Protein AF-A0A317ITI0-F1 (afdb_monomer_lite)

Foldseek 3Di:
DDPDPDDPVQPDPDDDDPVLVQLLVQLVHDCVVPNRPPVSSVVSNVSSVVSVVQLVVQLVVQLVVCVVPPVDPVPSNVRSNVRSVD

Sequence (86 aa):
MTDRNISLSQRENYTPSQFTEFLWWLSTAEKELITDCVVDRNRYRIIGFSVLATWIFASLTWTYFFSTFVDSAFLYLPLGLFMGFV

Radius of gyration: 19.94 Å; chains: 1; bounding box: 49×20×61 Å

Secondary structure (DSSP, 8-state):
-------GGG-S-----HHHHHHHHHTT--HHHHSS-HHHHHHHHHHHHHHHHHHHHHHHHHHHHHHTT---HHHHHHHHHHHHT-

Structure (mmCIF, N/CA/C/O backbone):
data_AF-A0A317ITI0-F1
#
_entry.id   AF-A0A317ITI0-F1
#
loop_
_atom_site.group_PDB
_atom_site.id
_atom_site.type_symbol
_atom_site.label_atom_id
_atom_site.label_alt_id
_atom_site.label_comp_id
_atom_site.label_asym_id
_atom_site.label_entity_id
_atom_site.label_seq_id
_atom_site.pdbx_PDB_ins_code
_atom_site.Cartn_x
_atom_site.Cartn_y
_atom_site.Cartn_z
_atom_site.occupancy
_atom_site.B_iso_or_equiv
_atom_site.auth_seq_id
_atom_site.auth_comp_id
_atom_site.auth_asym_id
_atom_site.auth_atom_id
_atom_site.pdbx_PDB_model_num
ATOM 1 N N . MET A 1 1 ? -31.724 2.601 41.713 1.00 43.75 1 MET A N 1
ATOM 2 C CA . MET A 1 1 ? -31.307 2.812 40.312 1.00 43.75 1 MET A CA 1
ATOM 3 C C . MET A 1 1 ? -29.817 3.074 40.342 1.00 43.75 1 MET A C 1
ATOM 5 O O . MET A 1 1 ? -29.408 4.038 40.966 1.00 43.75 1 MET A O 1
ATOM 9 N N . THR A 1 2 ? -29.005 2.157 39.821 1.00 46.56 2 THR A N 1
ATOM 10 C CA . THR A 1 2 ? -27.545 2.309 39.818 1.00 46.56 2 THR A CA 1
ATOM 11 C C . THR A 1 2 ? -27.173 3.095 38.570 1.00 46.56 2 THR A C 1
ATOM 13 O O . THR A 1 2 ? -27.155 2.525 37.479 1.00 46.56 2 THR A O 1
ATOM 16 N N . ASP A 1 3 ? -26.938 4.398 38.718 1.00 55.94 3 ASP A N 1
ATOM 17 C CA . ASP A 1 3 ? -26.426 5.252 37.647 1.00 55.94 3 ASP A CA 1
ATOM 18 C C . ASP A 1 3 ? -25.040 4.753 37.226 1.00 55.94 3 ASP A C 1
ATOM 20 O O . ASP A 1 3 ? -24.017 5.021 37.860 1.00 55.94 3 ASP A O 1
ATOM 24 N N . ARG A 1 4 ? -25.006 3.948 36.160 1.00 57.75 4 ARG A N 1
ATOM 25 C CA . ARG A 1 4 ? -23.761 3.564 35.501 1.00 57.75 4 ARG A CA 1
ATOM 26 C C . ARG A 1 4 ? -23.214 4.822 34.833 1.00 57.75 4 ARG A C 1
ATOM 28 O O . ARG A 1 4 ? -23.737 5.249 33.806 1.00 57.75 4 ARG A O 1
ATOM 35 N N . ASN A 1 5 ? -22.175 5.403 35.430 1.00 63.09 5 ASN A N 1
ATOM 36 C CA . ASN A 1 5 ? -21.358 6.466 34.847 1.00 63.09 5 ASN A CA 1
ATOM 37 C C . ASN A 1 5 ? -20.635 5.937 33.598 1.00 63.09 5 ASN A C 1
ATOM 39 O O . ASN A 1 5 ? -19.456 5.599 33.635 1.00 63.09 5 ASN A O 1
ATOM 43 N N . ILE A 1 6 ? -21.367 5.810 32.495 1.00 62.47 6 ILE A N 1
ATOM 44 C CA . ILE A 1 6 ? -20.789 5.597 31.172 1.00 62.47 6 ILE A CA 1
ATOM 45 C C . ILE A 1 6 ? -20.223 6.932 30.692 1.00 62.47 6 ILE A C 1
ATOM 47 O O . ILE A 1 6 ? -20.914 7.953 30.715 1.00 62.47 6 ILE A O 1
ATOM 51 N N . SER A 1 7 ? -18.948 6.939 30.313 1.00 57.25 7 SER A N 1
ATOM 52 C CA . SER A 1 7 ? -18.280 8.131 29.796 1.00 57.25 7 SER A CA 1
ATOM 53 C C . SER A 1 7 ? -19.013 8.641 28.550 1.00 57.25 7 SER A C 1
ATOM 55 O O . SER A 1 7 ? -19.456 7.865 27.702 1.00 57.25 7 SER A O 1
ATOM 57 N N . LEU A 1 8 ? -19.153 9.965 28.423 1.00 57.59 8 LEU A N 1
ATOM 58 C CA . LEU A 1 8 ? -19.813 10.601 27.271 1.00 57.59 8 LEU A CA 1
ATOM 59 C C . LEU A 1 8 ? -19.176 10.194 25.929 1.00 57.59 8 LEU A C 1
ATOM 61 O O . LEU A 1 8 ? -19.871 10.130 24.921 1.00 57.59 8 LEU A O 1
ATOM 65 N N . SER A 1 9 ? -17.885 9.846 25.931 1.00 56.03 9 SER A N 1
ATOM 66 C CA . SER A 1 9 ? -17.142 9.360 24.763 1.00 56.03 9 SER A CA 1
ATOM 67 C C . SER A 1 9 ? -17.562 7.969 24.269 1.00 56.03 9 SER A C 1
ATOM 69 O O . SER A 1 9 ? -17.253 7.622 23.133 1.00 56.03 9 SER A O 1
ATOM 71 N N . GLN A 1 10 ? -18.263 7.181 25.091 1.00 55.16 10 GLN A N 1
ATOM 72 C CA . GLN A 1 10 ? -18.750 5.840 24.747 1.00 55.16 10 GLN A CA 1
ATOM 73 C C . GLN A 1 10 ? -20.175 5.858 24.161 1.00 55.16 10 GLN A C 1
ATOM 75 O O . GLN A 1 10 ? -20.684 4.825 23.742 1.00 55.16 10 GLN A O 1
ATOM 80 N N . ARG A 1 11 ? -20.840 7.025 24.127 1.00 53.84 11 ARG A N 1
ATOM 81 C CA . ARG A 1 11 ? -22.214 7.192 23.611 1.00 53.84 11 ARG A CA 1
ATOM 82 C C . ARG A 1 11 ? -22.301 7.584 22.134 1.00 53.84 11 ARG A C 1
ATOM 84 O O . ARG A 1 11 ? -23.410 7.676 21.611 1.00 53.84 11 ARG A O 1
ATOM 91 N N . GLU A 1 12 ? -21.183 7.827 21.455 1.00 58.09 12 GLU A N 1
ATOM 92 C CA . GLU A 1 12 ? -21.220 8.049 20.011 1.00 58.09 12 GLU A CA 1
ATOM 93 C C . GLU A 1 12 ? -21.392 6.712 19.290 1.00 58.09 12 GLU A C 1
ATOM 95 O O . GLU A 1 12 ? -20.531 5.839 19.376 1.00 58.09 12 GLU A O 1
ATOM 100 N N . ASN A 1 13 ? -22.494 6.565 18.549 1.00 61.56 13 ASN A N 1
ATOM 101 C CA . ASN A 1 13 ? -22.632 5.517 17.541 1.00 61.56 13 ASN A CA 1
ATOM 102 C C . ASN A 1 13 ? -21.569 5.760 16.458 1.00 61.56 13 ASN A C 1
ATOM 104 O O . ASN A 1 13 ? -21.798 6.504 15.502 1.00 61.56 13 ASN A O 1
ATOM 108 N N . TYR A 1 14 ? -20.377 5.197 16.650 1.00 70.06 14 TYR A N 1
ATOM 109 C CA . TYR A 1 14 ? -19.269 5.350 15.722 1.00 70.06 14 TYR A CA 1
ATOM 110 C C . TYR A 1 14 ? -19.514 4.475 14.497 1.00 70.06 14 TYR A C 1
ATOM 112 O O . TYR A 1 14 ? -19.515 3.250 14.580 1.00 70.06 14 TYR A O 1
ATOM 120 N N . THR A 1 15 ? -19.714 5.115 13.350 1.00 77.56 15 THR A N 1
ATOM 121 C CA . THR A 1 15 ? -19.787 4.435 12.057 1.00 77.56 15 THR A CA 1
ATOM 122 C C . THR A 1 15 ? -18.428 4.582 11.367 1.00 77.56 15 THR A C 1
ATOM 124 O O . THR A 1 15 ? -18.049 5.696 10.989 1.00 77.56 15 THR A O 1
ATOM 127 N N . PRO A 1 16 ? -17.625 3.505 11.259 1.00 79.12 16 PRO A N 1
ATOM 128 C CA . PRO A 1 16 ? -16.334 3.586 10.593 1.00 79.12 16 PRO A CA 1
ATOM 129 C C . PRO A 1 16 ? -16.513 3.884 9.099 1.00 79.12 16 PRO A C 1
ATOM 131 O O . PRO A 1 16 ? -17.414 3.378 8.437 1.00 79.12 16 PRO A O 1
ATOM 134 N N . SER A 1 17 ? -15.624 4.717 8.556 1.00 88.25 17 SER A N 1
ATOM 135 C CA . SER A 1 17 ? -15.503 4.909 7.107 1.00 88.25 17 SER A CA 1
ATOM 136 C C . SER A 1 17 ? -14.815 3.699 6.470 1.00 88.25 17 SER A C 1
ATOM 138 O O . SER A 1 17 ? -13.929 3.109 7.088 1.00 88.25 17 SER A O 1
ATOM 140 N N . GLN A 1 18 ? -15.136 3.390 5.209 1.00 88.50 18 GLN A N 1
ATOM 141 C CA . GLN A 1 18 ? -14.513 2.300 4.439 1.00 88.50 18 GLN A CA 1
ATOM 142 C C . GLN A 1 18 ? -12.977 2.374 4.437 1.00 88.50 18 GLN A C 1
ATOM 144 O O . GLN A 1 18 ? -12.296 1.357 4.520 1.00 88.50 18 GLN A O 1
ATOM 149 N N . PHE A 1 19 ? -12.409 3.585 4.397 1.00 88.31 19 PHE A N 1
ATOM 150 C CA . PHE A 1 19 ? -10.956 3.759 4.462 1.00 88.31 19 PHE A CA 1
ATOM 151 C C . PHE A 1 19 ? -10.389 3.425 5.848 1.00 88.31 19 PHE A C 1
ATOM 153 O O . PHE A 1 19 ? -9.302 2.865 5.961 1.00 88.31 19 PHE A O 1
ATOM 160 N N . THR A 1 20 ? -11.128 3.734 6.914 1.00 89.06 20 THR A N 1
ATOM 161 C CA . THR A 1 20 ? -10.744 3.354 8.277 1.00 89.06 20 THR A CA 1
ATOM 162 C C . THR A 1 20 ? -10.789 1.837 8.446 1.00 89.06 20 THR A C 1
ATOM 164 O O . THR A 1 20 ? -9.849 1.276 9.001 1.00 89.06 20 THR A O 1
ATOM 167 N N . GLU A 1 21 ? -11.821 1.169 7.923 1.00 89.38 21 GLU A N 1
ATOM 168 C CA . GLU A 1 21 ? -11.907 -0.298 7.926 1.00 89.38 21 GLU A CA 1
ATOM 169 C C . GLU A 1 21 ? -10.752 -0.937 7.149 1.00 89.38 21 GLU A C 1
ATOM 171 O O . GLU A 1 21 ? -10.157 -1.905 7.619 1.00 89.38 21 GLU A O 1
ATOM 176 N N . PHE A 1 22 ? -10.372 -0.361 6.006 1.00 91.81 22 PHE A N 1
ATOM 177 C CA . PHE A 1 22 ? -9.202 -0.800 5.248 1.00 91.81 22 PHE A CA 1
ATOM 178 C C . PHE A 1 22 ? -7.898 -0.657 6.048 1.00 91.81 22 PHE A C 1
ATOM 180 O O . PHE A 1 22 ? -7.092 -1.584 6.079 1.00 91.81 22 PHE A O 1
ATOM 187 N N . LEU A 1 23 ? -7.688 0.468 6.738 1.00 91.12 23 LEU A N 1
ATOM 188 C CA . LEU A 1 23 ? -6.506 0.655 7.589 1.00 91.12 23 LEU A CA 1
ATOM 189 C C . LEU A 1 23 ? -6.495 -0.313 8.777 1.00 91.12 23 LEU A C 1
ATOM 191 O O . LEU A 1 23 ? -5.436 -0.832 9.129 1.00 91.12 23 LEU A O 1
ATOM 195 N N . TRP A 1 24 ? -7.653 -0.586 9.379 1.00 91.31 24 TRP A N 1
ATOM 196 C CA . TRP A 1 24 ? -7.774 -1.599 10.427 1.00 91.31 24 TRP A CA 1
ATOM 197 C C . TRP A 1 24 ? -7.427 -2.987 9.902 1.00 91.31 24 TRP A C 1
ATOM 199 O O . TRP A 1 24 ? -6.609 -3.669 10.519 1.00 91.31 24 TRP A O 1
ATOM 209 N N . TRP A 1 25 ? -7.945 -3.356 8.731 1.00 92.06 25 TRP A N 1
ATOM 210 C CA . TRP A 1 25 ? -7.601 -4.603 8.052 1.00 92.06 25 TRP A CA 1
ATOM 211 C C . TRP A 1 25 ? -6.094 -4.715 7.790 1.00 92.06 25 TRP A C 1
ATOM 213 O O . TRP A 1 25 ? -5.489 -5.731 8.124 1.00 92.06 25 TRP A O 1
ATOM 223 N N . LEU A 1 26 ? -5.465 -3.644 7.299 1.00 91.62 26 LEU A N 1
ATOM 224 C CA . LEU A 1 26 ? -4.023 -3.600 7.047 1.00 91.62 26 LEU A CA 1
ATOM 225 C C . LEU A 1 26 ? -3.195 -3.759 8.333 1.00 91.62 26 LEU A C 1
ATOM 227 O O . LEU A 1 26 ? -2.100 -4.312 8.316 1.00 91.62 26 LEU A O 1
ATOM 231 N N . SER A 1 27 ? -3.728 -3.289 9.461 1.00 91.81 27 SER A N 1
ATOM 232 C CA . SER A 1 27 ? -3.137 -3.472 10.790 1.00 91.81 27 SER A CA 1
ATOM 233 C C . SER A 1 27 ? -3.525 -4.789 11.471 1.00 91.81 27 SER A C 1
ATOM 235 O O . SER A 1 27 ? -3.220 -4.965 12.651 1.00 91.81 27 SER A O 1
ATOM 237 N N . THR A 1 28 ? -4.199 -5.706 10.766 1.00 91.06 28 THR A N 1
ATOM 238 C CA . THR A 1 28 ? -4.719 -6.985 11.293 1.00 91.06 28 THR A CA 1
ATOM 239 C C . THR A 1 28 ? -5.673 -6.823 12.482 1.00 91.06 28 THR A C 1
ATOM 241 O O . THR A 1 28 ? -5.756 -7.679 13.357 1.00 91.06 28 THR A O 1
ATOM 244 N N . ALA A 1 29 ? -6.386 -5.698 12.540 1.00 89.50 29 ALA A N 1
ATOM 245 C CA . ALA A 1 29 ? -7.280 -5.374 13.640 1.00 89.50 29 ALA A CA 1
ATOM 246 C C . ALA A 1 29 ? -8.693 -5.915 13.386 1.00 89.50 29 ALA A C 1
ATOM 248 O O . ALA A 1 29 ? -9.263 -5.725 12.309 1.00 89.50 29 ALA A O 1
ATOM 249 N N . GLU A 1 30 ? -9.286 -6.551 14.395 1.00 85.56 30 GLU A N 1
ATOM 250 C CA . GLU A 1 30 ? -10.660 -7.045 14.323 1.00 85.56 30 GLU A CA 1
ATOM 251 C C . GLU A 1 30 ? -11.654 -5.915 14.609 1.00 85.56 30 GLU A C 1
ATOM 253 O O . GLU A 1 30 ? -11.728 -5.393 15.723 1.00 85.56 30 GLU A O 1
ATOM 258 N N . LYS A 1 31 ? -12.447 -5.549 13.594 1.00 83.12 31 LYS A N 1
ATOM 259 C CA . LYS A 1 31 ? -13.428 -4.449 13.655 1.00 83.12 31 LYS A CA 1
ATOM 260 C C . LYS A 1 31 ? -14.395 -4.561 14.842 1.00 83.12 31 LYS A C 1
ATOM 262 O O . LYS A 1 31 ? -14.735 -3.551 15.450 1.00 83.12 31 LYS A O 1
ATOM 267 N N . GLU A 1 32 ? -14.810 -5.779 15.180 1.00 80.31 32 GLU A N 1
ATOM 268 C CA . GLU A 1 32 ? -15.783 -6.067 16.241 1.00 80.31 32 GLU A CA 1
ATOM 269 C C . GLU A 1 32 ? -15.225 -5.741 17.630 1.00 80.31 32 GLU A C 1
ATOM 271 O O . GLU A 1 32 ? -15.973 -5.319 18.504 1.00 80.31 32 GLU A O 1
ATOM 276 N N . LEU A 1 33 ? -13.906 -5.852 17.816 1.00 79.88 33 LEU A N 1
ATOM 277 C CA . LEU A 1 33 ? -13.246 -5.585 19.095 1.00 79.88 33 LEU A CA 1
ATOM 278 C C . LEU A 1 33 ? -12.912 -4.101 19.291 1.00 79.88 33 LEU A C 1
ATOM 280 O O . LEU A 1 33 ? -12.923 -3.596 20.411 1.00 79.88 33 LEU A O 1
ATOM 284 N N . ILE A 1 34 ? -12.593 -3.393 18.207 1.00 83.25 34 ILE A N 1
ATOM 285 C CA . ILE A 1 34 ? -12.052 -2.024 18.263 1.00 83.25 34 ILE A CA 1
ATOM 286 C C . ILE A 1 34 ? -13.101 -0.930 18.043 1.00 83.25 34 ILE A C 1
ATOM 288 O O . ILE A 1 34 ? -12.810 0.236 18.304 1.00 83.25 34 ILE A O 1
ATOM 292 N N . THR A 1 35 ? -14.311 -1.271 17.588 1.00 77.94 35 THR A N 1
ATOM 293 C CA . THR A 1 35 ? -15.381 -0.287 17.328 1.00 77.94 35 THR A CA 1
ATOM 294 C C . THR A 1 35 ? -15.799 0.450 18.604 1.00 77.94 35 THR A C 1
ATOM 296 O O . THR A 1 35 ? -15.933 1.678 18.595 1.00 77.94 35 THR A O 1
ATOM 299 N N . ASP A 1 36 ? -15.902 -0.272 19.720 1.00 77.88 36 ASP A N 1
ATOM 300 C CA . ASP A 1 36 ? -16.381 0.275 20.992 1.00 77.88 36 ASP A CA 1
ATOM 301 C C . ASP A 1 36 ? -15.296 1.044 21.770 1.00 77.88 36 ASP A C 1
ATOM 303 O O . ASP A 1 36 ? -15.604 1.853 22.649 1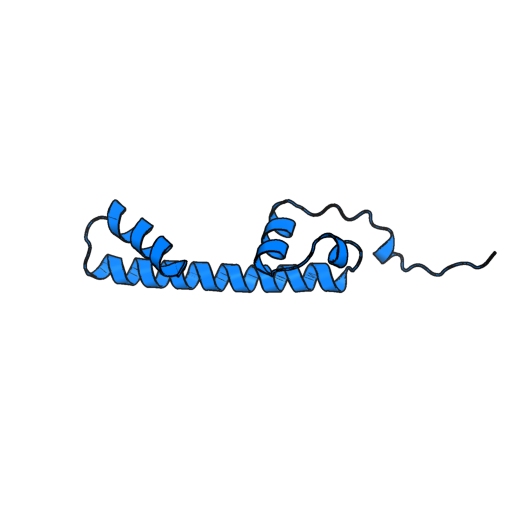.00 77.88 36 ASP A O 1
ATOM 307 N N . CYS A 1 37 ? -14.012 0.848 21.434 1.00 80.31 37 CYS A N 1
ATOM 308 C CA . CYS A 1 37 ? -12.886 1.468 22.132 1.00 80.31 37 CYS A CA 1
ATOM 309 C C . CYS A 1 37 ? -12.266 2.627 21.334 1.00 80.31 37 CYS A C 1
ATOM 311 O O . CYS A 1 37 ? -11.586 2.442 20.324 1.00 80.31 37 CYS A O 1
ATOM 313 N N . VAL A 1 38 ? -12.436 3.853 21.846 1.00 76.69 38 VAL A N 1
ATOM 314 C CA . VAL A 1 38 ? -11.931 5.101 21.235 1.00 76.69 38 VAL A CA 1
ATOM 315 C C . VAL A 1 38 ? -10.410 5.127 21.075 1.00 76.69 38 VAL A C 1
ATOM 317 O O . VAL A 1 38 ? -9.885 5.671 20.100 1.00 76.69 38 VAL A O 1
ATOM 320 N N . VAL A 1 39 ? -9.693 4.570 22.046 1.00 80.56 39 VAL A N 1
ATOM 321 C CA . VAL A 1 39 ? -8.228 4.589 22.060 1.00 80.56 39 VAL A CA 1
ATOM 322 C C . VAL A 1 39 ? -7.683 3.588 21.045 1.00 80.56 39 VAL A C 1
ATOM 324 O O . VAL A 1 39 ? -6.824 3.941 20.233 1.00 80.56 39 VAL A O 1
ATOM 327 N N . ASP A 1 40 ? -8.233 2.373 21.029 1.00 83.81 40 ASP A N 1
ATOM 328 C CA . ASP A 1 40 ? -7.758 1.308 20.149 1.00 83.81 40 ASP A CA 1
ATOM 329 C C . ASP A 1 40 ? -8.050 1.616 18.682 1.00 83.81 40 ASP A C 1
ATOM 331 O O . ASP A 1 40 ? -7.144 1.522 17.853 1.00 83.81 40 ASP A O 1
ATOM 335 N N . ARG A 1 41 ? -9.246 2.116 18.342 1.00 82.38 41 ARG A N 1
ATOM 336 C CA . ARG A 1 41 ? -9.579 2.472 16.951 1.00 82.38 41 ARG A CA 1
ATOM 337 C C . ARG A 1 41 ? -8.609 3.470 16.316 1.00 82.38 41 ARG A C 1
ATOM 339 O O . ARG A 1 41 ? -8.257 3.338 15.141 1.00 82.38 41 ARG A O 1
ATOM 346 N N . ASN A 1 42 ? -8.158 4.461 17.089 1.00 87.31 42 ASN A N 1
ATOM 347 C CA . ASN A 1 42 ? -7.210 5.473 16.625 1.00 87.31 42 ASN A CA 1
ATOM 348 C C . ASN A 1 42 ? -5.803 4.887 16.498 1.00 87.31 42 ASN A C 1
ATOM 350 O O . ASN A 1 42 ? -5.114 5.146 15.513 1.00 87.31 42 ASN A O 1
ATOM 354 N N . ARG A 1 43 ? -5.393 4.054 17.457 1.00 88.56 43 ARG A N 1
ATOM 355 C CA . ARG A 1 43 ? -4.102 3.366 17.431 1.00 88.56 43 ARG A CA 1
ATOM 356 C C . ARG A 1 43 ? -3.980 2.434 16.225 1.00 88.56 43 ARG A C 1
ATOM 358 O O . ARG A 1 43 ? -3.002 2.537 15.491 1.00 88.56 43 ARG A O 1
ATOM 365 N N . TYR A 1 44 ? -4.971 1.582 15.972 1.00 89.69 44 TYR A N 1
ATOM 366 C CA . TYR A 1 44 ? -4.959 0.674 14.820 1.00 89.69 44 TYR A CA 1
ATOM 367 C C . TYR A 1 44 ? -5.013 1.423 13.486 1.00 89.69 44 TYR A C 1
ATOM 369 O O . TYR A 1 44 ? -4.352 1.026 12.531 1.00 89.69 44 TYR A O 1
ATOM 377 N N . ARG A 1 45 ? -5.684 2.580 13.430 1.00 88.94 45 ARG A N 1
ATOM 378 C CA . ARG A 1 45 ? -5.632 3.461 12.256 1.00 88.94 45 ARG A CA 1
ATOM 379 C C . ARG A 1 45 ? -4.218 3.996 11.984 1.00 88.94 45 ARG A 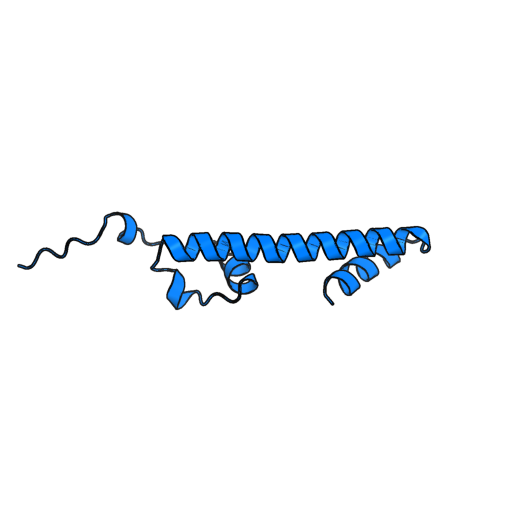C 1
ATOM 381 O O . ARG A 1 45 ? -3.804 4.035 10.828 1.00 88.94 45 ARG A O 1
ATOM 388 N N . ILE A 1 46 ? -3.474 4.394 13.020 1.00 91.81 46 ILE A N 1
ATOM 389 C CA . ILE A 1 46 ? -2.079 4.856 12.887 1.00 91.81 46 ILE A CA 1
ATOM 390 C C . ILE A 1 46 ? -1.172 3.706 12.435 1.00 91.81 46 ILE A C 1
ATOM 392 O O . ILE A 1 46 ? -0.357 3.890 11.532 1.00 91.81 46 ILE A O 1
ATOM 396 N N . ILE A 1 47 ? -1.341 2.513 13.014 1.00 94.31 47 ILE A N 1
ATOM 397 C CA . ILE A 1 47 ? -0.580 1.319 12.620 1.00 94.31 47 ILE A CA 1
ATOM 398 C C . ILE A 1 47 ? -0.857 0.977 11.152 1.00 94.31 47 ILE A C 1
ATOM 400 O O . ILE A 1 47 ? 0.087 0.829 10.380 1.00 94.31 47 ILE A O 1
ATOM 404 N N . GLY A 1 48 ? -2.123 0.944 10.732 1.00 93.38 48 GLY A N 1
ATOM 405 C CA . GLY A 1 48 ? -2.488 0.733 9.331 1.00 93.38 48 GLY A CA 1
ATOM 406 C C . GLY A 1 48 ? -1.843 1.769 8.410 1.00 93.38 48 GLY A C 1
ATOM 407 O O . GLY A 1 48 ? -1.295 1.430 7.369 1.00 93.38 48 GLY A O 1
ATOM 408 N N . PHE A 1 49 ? -1.802 3.038 8.818 1.00 95.25 49 PHE A N 1
ATOM 409 C CA . PHE A 1 49 ? -1.126 4.064 8.026 1.00 95.25 49 PHE A CA 1
ATOM 410 C C . PHE A 1 49 ? 0.383 3.810 7.898 1.00 95.25 49 PHE A C 1
ATOM 412 O O . PHE A 1 49 ? 0.948 4.000 6.825 1.00 95.25 49 PHE A O 1
ATOM 419 N N . SER A 1 50 ? 1.035 3.339 8.964 1.00 95.19 50 SER A N 1
ATOM 420 C CA . SER A 1 50 ? 2.464 3.005 8.931 1.00 95.19 50 SER A CA 1
ATOM 421 C C . SER A 1 50 ? 2.778 1.829 8.000 1.00 95.19 50 SER A C 1
ATOM 423 O O . SER A 1 50 ? 3.737 1.901 7.235 1.00 95.19 50 SER A O 1
ATOM 425 N N . VAL A 1 51 ? 1.943 0.785 7.991 1.00 94.94 51 VAL A N 1
ATOM 426 C CA . VAL A 1 51 ? 2.110 -0.371 7.094 1.00 94.94 51 VAL A CA 1
ATOM 427 C C . VAL A 1 51 ? 1.909 0.055 5.638 1.00 94.94 51 VAL A C 1
ATOM 429 O O . VAL A 1 51 ? 2.716 -0.292 4.777 1.00 94.94 51 VAL A O 1
ATOM 432 N N . LEU A 1 52 ? 0.899 0.887 5.369 1.00 94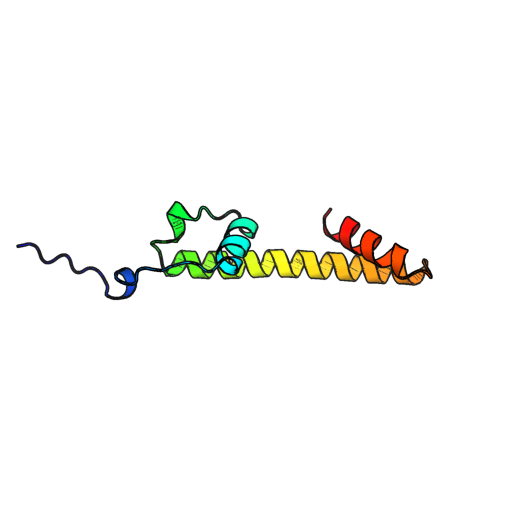.81 52 LEU A N 1
ATOM 433 C CA . LEU A 1 52 ? 0.647 1.440 4.038 1.00 94.81 52 LEU A CA 1
ATOM 434 C C . LEU A 1 52 ? 1.808 2.314 3.555 1.00 94.81 52 LEU A C 1
ATOM 436 O O . LEU A 1 52 ? 2.232 2.196 2.408 1.00 94.81 52 LEU A O 1
ATOM 440 N N . ALA A 1 53 ? 2.342 3.171 4.427 1.00 95.44 53 ALA A N 1
ATOM 441 C CA . ALA A 1 53 ? 3.478 4.026 4.10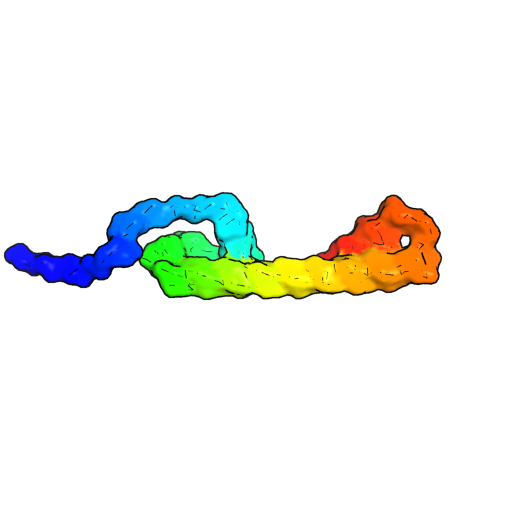4 1.00 95.44 53 ALA A CA 1
ATOM 442 C C . ALA A 1 53 ? 4.727 3.201 3.761 1.00 95.44 53 ALA A C 1
ATOM 444 O O . ALA A 1 53 ? 5.393 3.495 2.769 1.00 95.44 53 ALA A O 1
ATOM 445 N N . THR A 1 54 ? 5.011 2.145 4.528 1.00 95.12 54 THR A N 1
ATOM 446 C CA . THR A 1 54 ? 6.121 1.223 4.249 1.00 95.12 54 THR A CA 1
ATOM 447 C C . THR A 1 54 ? 5.950 0.535 2.896 1.00 95.12 54 THR A C 1
ATOM 449 O O . THR A 1 54 ? 6.890 0.511 2.105 1.00 95.12 54 THR A O 1
ATOM 452 N N . TRP A 1 55 ? 4.748 0.040 2.590 1.00 95.06 55 TRP A N 1
ATOM 453 C CA . TRP A 1 55 ? 4.456 -0.593 1.302 1.00 95.06 55 TRP A CA 1
ATOM 454 C C . TRP A 1 55 ? 4.615 0.376 0.116 1.00 95.06 55 TRP A C 1
ATOM 456 O O . TRP A 1 55 ? 5.243 0.036 -0.890 1.00 95.06 55 TRP A O 1
ATOM 466 N N . ILE A 1 56 ? 4.114 1.612 0.240 1.00 95.94 56 ILE A N 1
ATOM 467 C CA . ILE A 1 56 ? 4.296 2.654 -0.784 1.00 95.94 56 ILE A CA 1
ATOM 468 C C . ILE A 1 56 ? 5.781 2.956 -0.974 1.00 95.94 56 ILE A C 1
ATOM 470 O O . ILE A 1 56 ? 6.259 3.021 -2.104 1.00 95.94 56 ILE A O 1
ATOM 474 N N . PHE A 1 57 ? 6.524 3.128 0.117 1.00 96.38 57 PHE A N 1
ATOM 475 C CA . PHE A 1 57 ? 7.949 3.431 0.059 1.00 96.38 57 PHE A CA 1
ATOM 476 C C . PHE A 1 57 ? 8.752 2.312 -0.621 1.00 96.38 57 PHE A C 1
ATOM 478 O O . PHE A 1 57 ? 9.595 2.591 -1.478 1.00 96.38 57 PHE A O 1
ATOM 485 N N . ALA A 1 58 ? 8.458 1.052 -0.294 1.00 95.81 58 ALA A N 1
ATOM 486 C CA . ALA A 1 58 ? 9.063 -0.107 -0.943 1.00 95.81 58 ALA A CA 1
ATOM 487 C C . ALA A 1 58 ? 8.743 -0.132 -2.447 1.00 95.81 58 ALA A C 1
ATOM 489 O O . ALA A 1 58 ? 9.652 -0.234 -3.272 1.00 95.81 58 ALA A O 1
ATOM 490 N N . SER A 1 59 ? 7.472 0.063 -2.810 1.00 96.12 59 SER A N 1
ATOM 491 C CA . SER A 1 59 ? 7.019 0.110 -4.207 1.00 96.12 59 SER A CA 1
ATOM 492 C C . SER A 1 59 ? 7.700 1.226 -5.002 1.00 96.12 59 SER A C 1
ATOM 494 O O . SER A 1 59 ? 8.138 1.009 -6.132 1.00 96.12 59 SER A O 1
ATOM 496 N N . LEU A 1 60 ? 7.847 2.419 -4.417 1.00 95.62 60 LEU A N 1
ATOM 497 C CA . LEU A 1 60 ? 8.535 3.549 -5.047 1.00 95.62 60 LEU A CA 1
ATOM 498 C C . LEU A 1 60 ? 10.030 3.281 -5.230 1.00 95.62 60 LEU A C 1
ATOM 500 O O . LEU A 1 60 ? 10.577 3.586 -6.287 1.00 95.62 60 LEU A O 1
ATOM 504 N N . THR A 1 61 ? 10.679 2.679 -4.234 1.00 96.25 61 THR A N 1
ATOM 505 C CA . THR A 1 61 ? 12.105 2.333 -4.300 1.00 96.25 61 THR A CA 1
ATOM 506 C C . THR A 1 61 ? 12.372 1.322 -5.413 1.00 96.25 61 THR A C 1
ATOM 508 O O . THR A 1 61 ? 13.273 1.526 -6.227 1.00 96.25 61 THR A O 1
ATOM 511 N N . TRP A 1 62 ? 11.552 0.275 -5.515 1.00 95.69 62 TRP A N 1
ATOM 512 C CA . TRP A 1 62 ? 11.655 -0.703 -6.597 1.00 95.69 62 TRP A CA 1
ATOM 513 C C . TRP A 1 62 ? 11.324 -0.108 -7.964 1.00 95.69 62 TRP A C 1
ATOM 515 O O . TRP A 1 62 ? 12.030 -0.372 -8.933 1.00 95.69 62 TRP A O 1
ATOM 525 N N . THR A 1 63 ? 10.302 0.744 -8.049 1.00 96.00 63 THR A N 1
ATOM 526 C CA . THR A 1 63 ? 9.972 1.472 -9.285 1.00 96.00 63 THR A CA 1
ATOM 527 C C . THR A 1 63 ? 11.157 2.315 -9.757 1.00 96.00 63 THR A C 1
ATOM 529 O O . THR A 1 63 ? 11.524 2.260 -10.931 1.00 96.00 63 THR A O 1
ATOM 532 N N . TYR A 1 64 ? 11.794 3.055 -8.844 1.00 95.12 64 TYR A N 1
ATOM 533 C CA . TYR A 1 64 ? 12.996 3.830 -9.144 1.00 95.12 64 TYR A CA 1
ATOM 534 C C . TYR A 1 64 ? 14.145 2.926 -9.598 1.00 95.12 64 TYR A C 1
ATOM 536 O O . TYR A 1 64 ? 14.760 3.204 -10.625 1.00 95.12 64 TYR A O 1
ATOM 544 N N . PHE A 1 65 ? 14.389 1.811 -8.906 1.00 94.69 65 PHE A N 1
A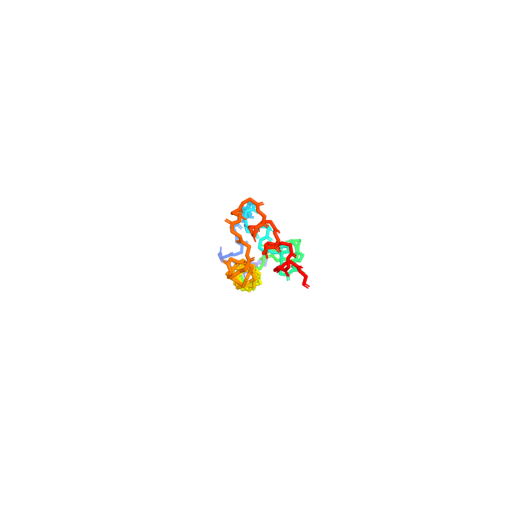TOM 545 C CA . PHE A 1 65 ? 15.399 0.832 -9.303 1.00 94.69 65 PHE A CA 1
ATOM 546 C C . PHE A 1 65 ? 15.185 0.351 -10.745 1.00 94.69 65 PHE A C 1
ATOM 548 O O . PHE A 1 65 ? 16.089 0.489 -11.565 1.00 94.69 65 PHE A O 1
ATOM 555 N N . PHE A 1 66 ? 13.983 -0.111 -11.101 1.00 93.94 66 PHE A N 1
ATOM 556 C CA . PHE A 1 66 ? 13.684 -0.561 -12.465 1.00 93.94 66 PHE A CA 1
ATOM 557 C C . PHE A 1 66 ? 13.792 0.555 -13.508 1.00 93.94 66 PHE A C 1
ATOM 559 O O . PHE A 1 66 ? 14.242 0.297 -14.624 1.00 93.94 66 PHE A O 1
ATOM 566 N N . SER A 1 67 ? 13.454 1.796 -13.148 1.00 95.06 67 SER A N 1
ATOM 567 C CA . SER A 1 67 ? 13.590 2.942 -14.055 1.00 95.06 67 SER A CA 1
ATOM 568 C C . SER A 1 67 ? 15.038 3.228 -14.480 1.00 95.06 67 SER A C 1
ATOM 570 O O . SER A 1 67 ? 15.249 3.922 -15.468 1.00 95.06 67 SER A O 1
ATOM 572 N N . THR A 1 68 ? 16.043 2.680 -13.782 1.00 95.88 68 THR A N 1
ATOM 573 C CA . THR A 1 68 ? 17.460 2.878 -14.143 1.00 95.88 68 THR A CA 1
ATOM 574 C C . THR A 1 68 ? 17.947 2.004 -15.302 1.00 95.88 68 THR A C 1
ATOM 576 O O . THR A 1 68 ? 18.972 2.323 -15.899 1.00 95.88 68 THR A O 1
ATOM 579 N N . PHE A 1 69 ? 17.245 0.916 -15.636 1.00 94.94 69 PHE A N 1
ATOM 580 C CA . PHE A 1 69 ? 17.654 -0.015 -16.701 1.00 94.94 69 PHE A CA 1
ATOM 581 C C . PHE A 1 69 ? 16.496 -0.509 -17.589 1.00 94.94 69 PHE A C 1
ATOM 583 O O . PHE A 1 69 ? 16.716 -1.331 -18.478 1.00 94.94 69 PHE A O 1
ATOM 590 N N . VAL A 1 70 ? 15.268 -0.017 -17.381 1.00 94.31 70 VAL A N 1
ATOM 591 C CA . VAL A 1 70 ? 14.094 -0.286 -18.226 1.00 94.31 70 VAL A CA 1
ATOM 592 C C . VAL A 1 70 ? 13.517 1.038 -18.729 1.00 94.31 70 VAL A C 1
ATOM 594 O O . VAL A 1 70 ? 13.002 1.825 -17.943 1.00 94.31 70 VAL A O 1
ATOM 597 N N . ASP A 1 71 ? 13.525 1.256 -20.046 1.00 91.69 71 ASP A N 1
ATOM 598 C CA . ASP A 1 71 ? 13.082 2.526 -20.656 1.00 91.69 71 ASP A CA 1
ATOM 599 C C . ASP A 1 71 ? 11.553 2.684 -20.749 1.00 91.69 71 ASP A C 1
ATOM 601 O O . ASP A 1 71 ? 11.030 3.777 -20.969 1.00 91.69 71 ASP A O 1
ATOM 605 N N . SER A 1 72 ? 10.801 1.589 -20.603 1.00 92.12 72 SER A N 1
ATOM 606 C CA . SER A 1 72 ? 9.342 1.604 -20.737 1.00 92.12 72 SER A CA 1
ATOM 607 C C . SER A 1 72 ? 8.650 1.798 -19.391 1.00 92.12 72 SER A C 1
ATOM 609 O O . SER A 1 72 ? 8.643 0.895 -18.550 1.00 92.12 72 SER A O 1
ATOM 611 N N . ALA A 1 73 ? 7.964 2.935 -19.234 1.00 90.62 73 ALA A N 1
ATOM 612 C CA . ALA A 1 73 ? 7.104 3.225 -18.080 1.00 90.62 73 ALA A CA 1
ATOM 613 C C . ALA A 1 73 ? 6.014 2.181 -17.857 1.00 90.62 73 ALA A C 1
ATOM 615 O O . ALA A 1 73 ? 5.679 1.860 -16.719 1.00 90.62 73 ALA A O 1
ATOM 616 N N . PHE A 1 74 ? 5.512 1.591 -18.940 1.00 94.12 74 PHE A N 1
ATOM 617 C CA . PHE A 1 74 ? 4.525 0.524 -18.864 1.00 94.12 74 PHE A CA 1
ATOM 618 C C . PHE A 1 74 ? 5.092 -0.771 -18.260 1.00 94.12 74 PHE A C 1
ATOM 620 O O . PHE A 1 74 ? 4.327 -1.592 -17.767 1.00 94.12 74 PHE A O 1
ATOM 627 N N . LEU A 1 75 ? 6.416 -0.958 -18.271 1.00 93.00 75 LEU A N 1
ATOM 628 C CA . LEU A 1 75 ? 7.076 -2.124 -17.685 1.00 93.00 75 LEU A CA 1
ATOM 629 C C . LEU A 1 75 ? 7.563 -1.854 -16.260 1.00 93.00 75 LEU A C 1
ATOM 631 O O . LEU A 1 75 ? 7.251 -2.636 -15.364 1.00 93.00 75 LEU A O 1
ATOM 635 N N . TYR A 1 76 ? 8.293 -0.760 -16.015 1.00 94.06 76 TYR A N 1
ATOM 6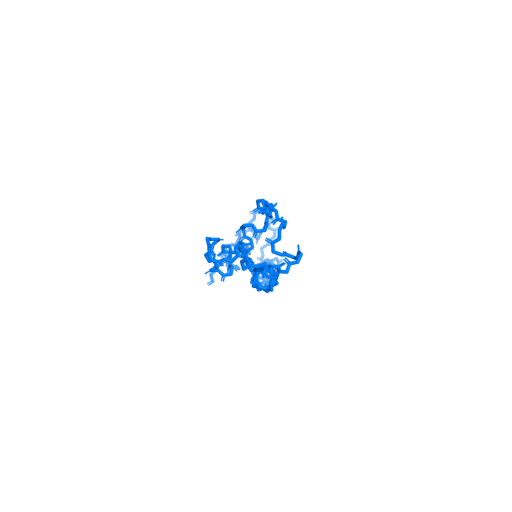36 C CA . TYR A 1 76 ? 8.902 -0.546 -14.696 1.00 94.06 76 TYR A CA 1
ATOM 637 C C . TYR A 1 76 ? 7.887 -0.198 -13.593 1.00 94.06 76 TYR A C 1
ATOM 639 O O . TYR A 1 76 ? 8.137 -0.514 -12.431 1.00 94.06 76 TYR A O 1
ATOM 647 N N . LEU A 1 77 ? 6.730 0.396 -13.926 1.00 93.56 77 LEU A N 1
ATOM 648 C CA . LEU A 1 77 ? 5.666 0.698 -12.956 1.00 93.56 77 LEU A CA 1
ATOM 649 C C . LEU A 1 77 ? 5.025 -0.566 -12.346 1.00 93.56 77 LEU A C 1
ATOM 651 O O . LEU A 1 77 ? 5.056 -0.703 -11.121 1.00 93.56 77 LEU A O 1
ATOM 655 N N . PRO A 1 78 ? 4.463 -1.509 -13.132 1.00 94.31 78 PRO A N 1
ATOM 656 C CA . PRO A 1 78 ? 3.896 -2.731 -12.563 1.00 94.31 78 PRO A CA 1
ATOM 657 C C . PRO A 1 78 ? 4.963 -3.631 -11.929 1.00 94.31 78 PRO A C 1
ATOM 659 O O . PRO A 1 78 ? 4.674 -4.270 -10.921 1.00 94.31 78 PRO A O 1
ATOM 662 N N . LEU A 1 79 ? 6.194 -3.649 -12.457 1.00 92.31 79 LEU A N 1
ATOM 663 C CA . LEU A 1 79 ? 7.314 -4.373 -11.843 1.00 92.31 79 LEU A CA 1
ATOM 664 C C . LEU A 1 79 ? 7.657 -3.822 -10.456 1.00 92.31 79 LEU A C 1
ATOM 666 O O . LEU A 1 79 ? 7.812 -4.595 -9.513 1.00 92.31 79 LEU A O 1
ATOM 670 N N . GLY A 1 80 ? 7.740 -2.497 -10.321 1.00 93.62 80 GLY A N 1
ATOM 671 C CA . GLY A 1 80 ? 8.020 -1.837 -9.050 1.00 93.62 80 GLY A CA 1
ATOM 672 C C . GLY A 1 80 ? 6.929 -2.064 -8.006 1.00 93.62 80 GLY A C 1
ATOM 673 O O . GLY A 1 80 ? 7.240 -2.367 -6.856 1.00 93.62 80 GLY A O 1
ATOM 674 N N . LEU A 1 81 ? 5.657 -1.997 -8.412 1.00 94.06 81 LEU A N 1
ATOM 675 C CA . LEU A 1 81 ? 4.519 -2.282 -7.532 1.00 94.06 81 LEU A CA 1
ATOM 676 C C . LEU A 1 81 ? 4.485 -3.756 -7.107 1.00 94.06 81 LEU A C 1
ATOM 678 O O . LEU A 1 81 ? 4.276 -4.045 -5.932 1.00 94.06 81 LEU A O 1
ATOM 682 N N . PHE A 1 82 ? 4.731 -4.685 -8.038 1.00 93.62 82 PHE A N 1
ATOM 683 C CA . PHE A 1 82 ? 4.786 -6.117 -7.740 1.00 93.62 82 PHE A CA 1
ATOM 684 C C . PHE A 1 82 ? 5.897 -6.443 -6.738 1.00 93.62 82 PHE A C 1
ATOM 686 O O . PHE A 1 82 ? 5.642 -7.116 -5.747 1.00 93.62 82 PHE A O 1
ATOM 693 N N . MET A 1 83 ? 7.106 -5.920 -6.955 1.00 92.75 83 MET A N 1
ATOM 694 C CA . MET A 1 83 ? 8.227 -6.129 -6.035 1.00 92.75 83 MET A CA 1
ATOM 695 C C . MET A 1 83 ? 8.013 -5.462 -4.674 1.00 92.75 83 MET A C 1
ATOM 697 O O . MET A 1 83 ? 8.386 -6.030 -3.659 1.00 92.75 83 MET A O 1
ATOM 701 N N . GLY A 1 84 ? 7.395 -4.278 -4.624 1.00 87.12 84 GLY A N 1
ATOM 702 C CA . GLY A 1 84 ? 7.074 -3.612 -3.358 1.00 87.12 84 GLY A CA 1
ATOM 703 C C . GLY A 1 84 ? 6.012 -4.325 -2.518 1.00 87.12 84 GLY A C 1
ATOM 704 O O . GLY A 1 84 ? 5.856 -3.998 -1.345 1.00 87.12 84 GLY A O 1
ATOM 705 N N . PHE A 1 85 ? 5.276 -5.270 -3.109 1.00 85.81 85 PHE A N 1
ATOM 706 C CA . PHE A 1 85 ? 4.284 -6.104 -2.430 1.00 85.81 85 PHE A CA 1
ATOM 707 C C . PHE A 1 85 ? 4.867 -7.409 -1.852 1.00 85.81 85 PHE A C 1
ATOM 709 O O . PHE A 1 85 ? 4.204 -8.033 -1.024 1.00 85.81 85 PHE A O 1
ATOM 716 N N . VAL A 1 86 ? 6.070 -7.817 -2.285 1.00 75.38 86 VAL A N 1
ATOM 717 C CA . VAL A 1 86 ? 6.810 -8.992 -1.776 1.00 75.38 86 VAL A CA 1
ATOM 718 C C . VAL A 1 86 ? 7.519 -8.648 -0.471 1.00 75.38 86 VAL A C 1
ATOM 720 O O . VAL A 1 86 ? 7.389 -9.454 0.476 1.00 75.38 86 VAL A O 1
#

pLDDT: mean 84.78, std 13.56, range [43.75, 96.38]